Protein AF-A0A1V5N284-F1 (afdb_monomer)

Sequence (85 aa):
MKRVKKCDLVICLSHLGHKMDEDMADDLKLAAGSRYIDVILGGHTHTFLRQPIKVNNLVGQPVIINQVGKSGIYVGRLDLLVDAE

Secondary structure (DSSP, 8-state):
-HHHHT-S--EEE--S-SS--TTS--HHHHHHT-SS--EEE--SS--B-SS-EEEE-TTSPEEEEE-B-STTS------------

Structure (mmCIF, N/CA/C/O backbone):
data_AF-A0A1V5N284-F1
#
_entry.id   AF-A0A1V5N284-F1
#
loop_
_atom_site.group_PDB
_atom_site.id
_atom_site.type_symbol
_atom_site.label_atom_id
_atom_site.label_alt_id
_atom_site.label_comp_id
_atom_site.label_asym_id
_atom_site.label_entity_id
_atom_site.label_seq_id
_atom_site.pdbx_PDB_ins_code
_atom_site.Cartn_x
_atom_site.Cartn_y
_atom_site.Cartn_z
_atom_site.occupancy
_atom_site.B_iso_or_equiv
_atom_site.auth_seq_id
_atom_site.auth_comp_id
_atom_site.auth_asym_id
_atom_site.auth_atom_id
_atom_site.pdbx_PDB_model_num
ATOM 1 N N . MET A 1 1 ? -2.032 6.273 15.104 1.00 80.38 1 MET A N 1
ATOM 2 C CA . MET A 1 1 ? -2.610 7.310 14.221 1.00 80.38 1 MET A CA 1
ATOM 3 C C . MET A 1 1 ? -4.090 7.065 13.926 1.00 80.38 1 MET A C 1
ATOM 5 O O . MET A 1 1 ? -4.864 7.872 14.413 1.00 80.38 1 MET A O 1
ATOM 9 N N . LYS A 1 2 ? -4.496 5.954 13.274 1.00 89.62 2 LYS A N 1
ATOM 10 C CA . LYS A 1 2 ? -5.910 5.634 12.933 1.00 89.62 2 LYS A CA 1
ATOM 11 C C . LYS A 1 2 ? -6.910 5.920 14.066 1.00 89.62 2 LYS A C 1
ATOM 13 O O . LYS A 1 2 ? -7.748 6.798 13.925 1.00 89.62 2 LYS A O 1
ATOM 18 N N . ARG A 1 3 ? -6.743 5.280 15.233 1.00 91.94 3 ARG A N 1
ATOM 19 C CA . ARG A 1 3 ? -7.640 5.461 16.399 1.00 91.94 3 ARG A CA 1
ATOM 20 C C . ARG A 1 3 ? -7.640 6.879 16.981 1.00 91.94 3 ARG A C 1
ATOM 22 O O . ARG A 1 3 ? -8.688 7.396 17.335 1.00 91.94 3 ARG A O 1
ATOM 29 N N . VAL A 1 4 ? -6.468 7.510 17.078 1.00 95.06 4 VAL A N 1
ATOM 30 C CA . VAL A 1 4 ? -6.319 8.858 17.663 1.00 95.06 4 VAL A CA 1
ATOM 31 C C . VAL A 1 4 ? -6.954 9.920 16.767 1.00 95.06 4 VAL A C 1
ATOM 33 O O . VAL A 1 4 ? -7.575 10.855 17.256 1.00 95.06 4 VAL A O 1
ATOM 36 N N . LYS A 1 5 ? -6.791 9.771 15.449 1.00 94.06 5 LYS A N 1
ATOM 37 C CA . LYS A 1 5 ? -7.326 10.685 14.437 1.00 94.06 5 LYS A CA 1
ATOM 38 C C . LYS A 1 5 ? -8.731 10.303 13.964 1.00 94.06 5 LYS A C 1
ATOM 40 O O . LYS A 1 5 ? -9.287 11.048 13.172 1.00 94.06 5 LYS A O 1
ATOM 45 N N . LYS A 1 6 ? -9.281 9.190 14.470 1.00 93.06 6 LYS A N 1
ATOM 46 C CA . LYS A 1 6 ? -10.593 8.639 14.103 1.00 93.06 6 LYS A CA 1
ATOM 47 C C . LYS A 1 6 ? -10.753 8.511 12.581 1.00 93.06 6 LYS A C 1
ATOM 49 O O . LYS A 1 6 ? -11.690 9.042 12.012 1.00 93.06 6 LYS A O 1
ATOM 54 N N . CYS A 1 7 ? -9.777 7.881 11.925 1.00 93.38 7 CYS A N 1
ATOM 55 C CA . CYS A 1 7 ? -9.822 7.672 10.477 1.00 93.38 7 CYS A CA 1
ATOM 56 C C . CYS A 1 7 ? -10.623 6.411 10.138 1.00 93.38 7 CYS A C 1
ATOM 58 O O . CYS A 1 7 ? -10.259 5.330 10.612 1.00 93.38 7 CYS A O 1
ATOM 60 N N . ASP A 1 8 ? -11.608 6.547 9.255 1.00 92.38 8 ASP A N 1
ATOM 61 C CA . ASP A 1 8 ? -12.375 5.421 8.704 1.00 92.38 8 ASP A CA 1
ATOM 62 C C . ASP A 1 8 ? -11.536 4.625 7.692 1.00 92.38 8 ASP A C 1
ATOM 64 O O . ASP A 1 8 ? -11.530 3.395 7.693 1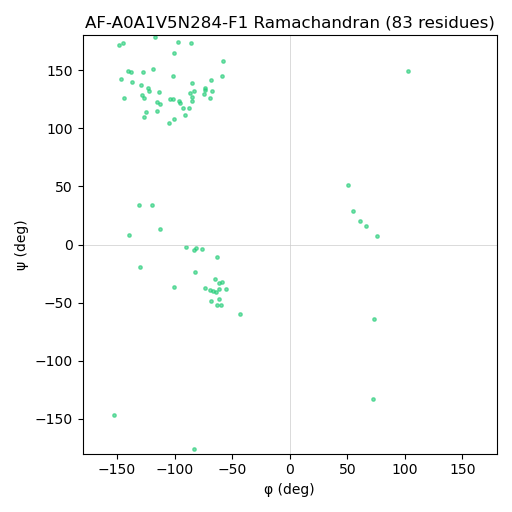.00 92.38 8 ASP A O 1
ATOM 68 N N . LEU A 1 9 ? -10.720 5.337 6.904 1.00 94.00 9 LEU A N 1
ATOM 69 C CA . LEU A 1 9 ? -9.837 4.776 5.883 1.00 94.00 9 LEU A CA 1
ATOM 70 C C . LEU A 1 9 ? -8.398 5.289 6.033 1.00 94.00 9 LEU A C 1
ATOM 72 O O . LEU A 1 9 ? -8.159 6.482 6.239 1.00 94.00 9 LEU A O 1
ATOM 76 N N . VAL A 1 10 ? -7.421 4.394 5.885 1.00 96.62 10 VAL A N 1
ATOM 77 C CA . VAL A 1 10 ? -5.986 4.699 5.873 1.00 96.62 10 VAL A CA 1
ATOM 78 C C . VAL A 1 10 ? -5.352 4.165 4.592 1.00 96.62 10 VAL A C 1
ATOM 80 O O . VAL A 1 10 ? -5.229 2.955 4.389 1.0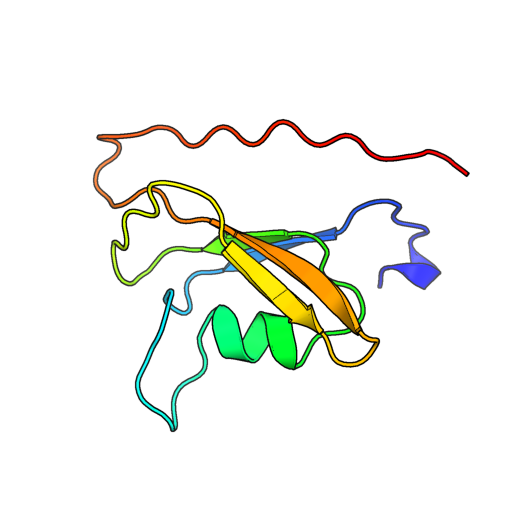0 96.62 10 VAL A O 1
ATOM 83 N N . ILE A 1 11 ? -4.888 5.093 3.755 1.00 97.81 11 ILE A N 1
ATOM 84 C CA . ILE A 1 11 ? -4.157 4.803 2.520 1.00 97.81 11 ILE A CA 1
ATOM 85 C C . ILE A 1 11 ? -2.669 5.083 2.749 1.00 97.81 11 ILE A C 1
ATOM 87 O O . ILE A 1 11 ? -2.285 6.185 3.142 1.00 97.81 11 ILE A O 1
ATOM 91 N N . CYS A 1 12 ? -1.829 4.088 2.489 1.00 98.12 12 CYS A N 1
ATOM 92 C CA . CYS A 1 12 ? -0.379 4.210 2.479 1.00 98.12 12 CYS A CA 1
ATOM 93 C C . CYS A 1 12 ? 0.107 4.426 1.041 1.00 98.12 12 CYS A C 1
ATOM 95 O O . CYS A 1 12 ? -0.158 3.613 0.158 1.00 98.12 12 CYS A O 1
ATOM 97 N N . LEU A 1 13 ? 0.832 5.520 0.808 1.00 98.25 13 LEU A N 1
ATOM 98 C CA . LEU A 1 13 ? 1.574 5.724 -0.432 1.00 98.25 13 LEU A CA 1
ATOM 99 C C . LEU A 1 13 ? 2.993 5.197 -0.221 1.00 98.25 13 LEU A C 1
ATOM 101 O O . LEU A 1 13 ? 3.712 5.697 0.645 1.00 98.25 13 LEU A O 1
ATOM 105 N N . SER A 1 14 ? 3.372 4.177 -0.984 1.00 97.75 14 SER A N 1
ATOM 106 C CA . SER A 1 14 ? 4.640 3.464 -0.829 1.00 97.75 14 SER A CA 1
ATOM 107 C C . SER A 1 14 ? 5.492 3.574 -2.090 1.00 97.75 14 SER A C 1
ATOM 109 O O . SER A 1 14 ? 4.988 3.665 -3.209 1.00 97.75 14 SER A O 1
ATOM 111 N N . HIS A 1 15 ? 6.809 3.525 -1.907 1.00 97.62 15 HIS A N 1
ATOM 112 C CA . HIS A 1 15 ? 7.779 3.352 -2.987 1.00 97.62 15 HIS A CA 1
ATOM 113 C C . HIS A 1 15 ? 8.780 2.235 -2.641 1.00 97.62 15 HIS A C 1
ATOM 115 O O . HIS A 1 15 ? 9.956 2.331 -2.973 1.00 97.62 15 HIS A O 1
ATOM 121 N N . LEU A 1 16 ? 8.326 1.196 -1.929 1.00 97.94 16 LEU A N 1
ATOM 122 C CA . LEU A 1 16 ? 9.166 0.063 -1.517 1.00 97.94 16 LEU A CA 1
ATOM 123 C C . LEU A 1 16 ? 9.333 -0.996 -2.614 1.00 97.94 16 LEU A C 1
ATOM 125 O O . LEU A 1 16 ? 10.314 -1.729 -2.613 1.00 97.94 16 LEU A O 1
ATOM 129 N N . GLY A 1 17 ? 8.398 -1.063 -3.562 1.00 97.69 17 GLY A N 1
ATOM 130 C CA . GLY A 1 17 ? 8.344 -2.135 -4.552 1.00 97.69 17 GLY A CA 1
ATOM 131 C C . GLY A 1 17 ? 7.267 -3.150 -4.223 1.00 97.69 17 GLY A C 1
ATOM 132 O O . GLY A 1 17 ? 6.956 -3.390 -3.060 1.00 97.69 17 GLY A O 1
ATOM 133 N N . HIS A 1 18 ? 6.693 -3.755 -5.263 1.00 97.56 18 HIS A N 1
ATOM 134 C CA . HIS A 1 18 ? 5.622 -4.728 -5.080 1.00 97.56 18 HIS A CA 1
ATOM 135 C C . HIS A 1 18 ? 6.106 -5.961 -4.311 1.00 97.56 18 HIS A C 1
ATOM 137 O O . HIS A 1 18 ? 5.497 -6.346 -3.324 1.00 97.56 18 HIS A O 1
ATOM 143 N N . LYS A 1 19 ? 7.204 -6.566 -4.768 1.00 97.00 19 LYS A N 1
ATOM 144 C CA . LYS A 1 19 ? 7.876 -7.699 -4.133 1.00 97.00 19 LYS A CA 1
ATOM 145 C C . LYS A 1 19 ? 9.371 -7.517 -4.337 1.00 97.00 19 LYS A C 1
ATOM 147 O O . LYS A 1 19 ? 9.797 -7.352 -5.480 1.00 97.00 19 LYS A O 1
ATOM 152 N N . MET A 1 20 ? 10.123 -7.540 -3.248 1.00 96.69 20 MET A N 1
ATOM 153 C CA . MET A 1 20 ? 11.578 -7.404 -3.248 1.00 96.69 20 MET A CA 1
ATOM 154 C C . MET A 1 20 ? 12.210 -8.692 -2.711 1.00 96.69 20 MET A C 1
ATOM 156 O O . MET A 1 20 ? 11.508 -9.638 -2.335 1.00 96.69 20 MET A O 1
ATOM 160 N N . ASP A 1 21 ? 13.539 -8.731 -2.681 1.00 95.81 21 ASP A N 1
ATOM 161 C CA . ASP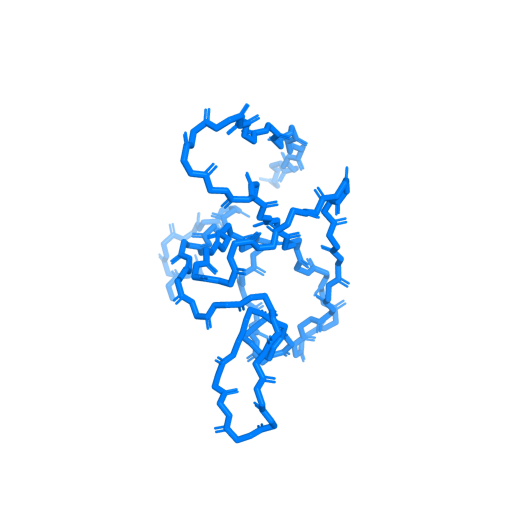 A 1 21 ? 14.288 -9.835 -2.083 1.00 95.81 21 ASP A CA 1
ATOM 162 C C . ASP A 1 21 ? 13.913 -10.034 -0.607 1.00 95.81 21 ASP A C 1
ATOM 164 O O . ASP A 1 21 ? 13.380 -9.135 0.048 1.00 95.81 21 ASP A O 1
ATOM 168 N N . GLU A 1 22 ? 14.150 -11.234 -0.074 1.00 93.12 22 GLU A N 1
ATOM 169 C CA . GLU A 1 22 ? 13.663 -11.659 1.247 1.00 93.12 22 GLU A CA 1
ATOM 170 C C . GLU A 1 22 ? 14.075 -10.707 2.383 1.00 93.12 22 GLU A C 1
ATOM 172 O O . GLU A 1 22 ? 13.236 -10.356 3.216 1.00 93.12 22 GLU A O 1
ATOM 177 N N . ASP A 1 23 ? 15.290 -10.169 2.326 1.00 95.50 23 ASP A N 1
ATOM 178 C CA . ASP A 1 23 ? 15.841 -9.265 3.343 1.00 95.50 23 ASP A CA 1
ATOM 179 C C . ASP A 1 23 ? 15.424 -7.792 3.170 1.00 95.50 23 ASP A C 1
ATOM 181 O O . ASP A 1 23 ? 15.738 -6.941 4.004 1.00 95.50 23 ASP A O 1
ATOM 185 N N . MET A 1 24 ? 14.708 -7.461 2.091 1.00 96.69 24 MET A N 1
ATOM 186 C CA . MET A 1 24 ? 14.270 -6.098 1.791 1.00 96.69 24 MET A CA 1
ATOM 187 C C . MET A 1 24 ? 12.799 -5.879 2.144 1.00 96.69 24 MET A C 1
ATOM 189 O O . MET A 1 24 ? 11.957 -6.757 1.968 1.00 96.69 24 MET A O 1
ATOM 193 N N . ALA A 1 25 ? 12.454 -4.681 2.608 1.00 97.12 25 ALA A N 1
ATOM 194 C CA . ALA A 1 25 ? 11.054 -4.303 2.771 1.00 97.12 25 ALA A CA 1
ATOM 195 C C . ALA A 1 25 ? 10.367 -4.162 1.400 1.00 97.12 25 ALA A C 1
ATOM 197 O O . ALA A 1 25 ? 10.954 -3.629 0.463 1.00 97.12 25 ALA A O 1
ATOM 198 N N . ASP A 1 26 ? 9.113 -4.602 1.306 1.00 98.56 26 ASP A N 1
ATOM 199 C CA . ASP A 1 26 ? 8.255 -4.441 0.130 1.00 98.56 26 ASP A CA 1
ATOM 200 C C . ASP A 1 26 ? 6.791 -4.230 0.545 1.00 98.56 26 ASP A C 1
ATOM 202 O O . ASP A 1 26 ? 6.443 -4.309 1.730 1.00 98.56 26 ASP A O 1
ATOM 206 N N . ASP A 1 27 ? 5.929 -3.938 -0.429 1.00 98.44 27 ASP A N 1
ATOM 207 C CA . ASP A 1 27 ? 4.509 -3.669 -0.198 1.00 98.44 27 ASP A CA 1
ATOM 208 C C . ASP A 1 27 ? 3.779 -4.884 0.416 1.00 98.44 27 ASP A C 1
ATOM 210 O O . ASP A 1 27 ? 2.880 -4.702 1.242 1.00 98.44 27 ASP A O 1
ATOM 214 N N . LEU A 1 28 ? 4.170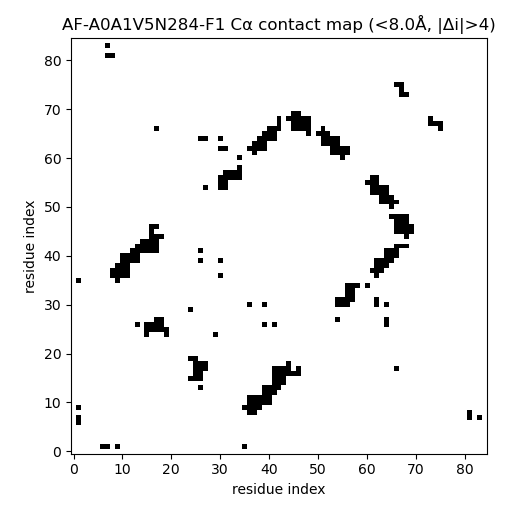 -6.123 0.073 1.00 98.38 28 LEU A N 1
ATOM 215 C CA . LEU A 1 28 ? 3.563 -7.348 0.619 1.00 98.38 28 LEU A CA 1
ATOM 216 C C . LEU A 1 28 ? 3.889 -7.522 2.104 1.00 98.38 28 LEU A C 1
ATOM 218 O O . LEU A 1 28 ? 2.992 -7.769 2.915 1.00 98.38 28 LEU A O 1
ATOM 222 N N . LYS A 1 29 ? 5.164 -7.377 2.469 1.00 98.50 29 LYS A N 1
ATOM 223 C CA . LYS A 1 29 ? 5.645 -7.485 3.851 1.00 98.50 29 LYS A CA 1
ATOM 224 C C . LYS A 1 29 ? 5.096 -6.348 4.702 1.00 98.50 29 LYS A C 1
ATOM 226 O O . LYS A 1 29 ? 4.675 -6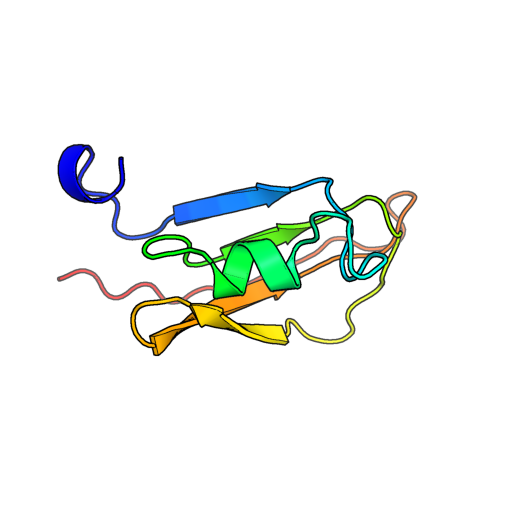.587 5.833 1.00 98.50 29 LYS A O 1
ATOM 231 N N . LEU A 1 30 ? 5.032 -5.132 4.151 1.00 98.38 30 LEU A N 1
ATOM 232 C CA . LEU A 1 30 ? 4.420 -3.989 4.825 1.00 98.38 30 LEU A CA 1
ATOM 233 C C . LEU A 1 30 ? 2.934 -4.237 5.107 1.00 98.38 30 LEU A C 1
ATOM 235 O O . LEU A 1 30 ? 2.485 -4.014 6.231 1.00 98.38 30 LEU A O 1
ATOM 239 N N . ALA A 1 31 ? 2.177 -4.730 4.123 1.00 98.50 31 ALA A N 1
ATOM 240 C CA . ALA A 1 31 ? 0.770 -5.074 4.309 1.00 98.50 31 ALA A CA 1
ATOM 241 C C . ALA A 1 31 ? 0.584 -6.139 5.398 1.00 98.50 31 ALA A C 1
ATOM 243 O O . ALA A 1 31 ? -0.162 -5.903 6.356 1.00 98.50 31 ALA A O 1
ATOM 244 N N . ALA A 1 32 ? 1.309 -7.258 5.293 1.00 98.44 32 ALA A N 1
ATOM 245 C CA . ALA A 1 32 ? 1.235 -8.373 6.236 1.00 98.44 32 ALA A CA 1
ATOM 246 C C . ALA A 1 32 ? 1.634 -7.970 7.666 1.00 98.44 32 ALA A C 1
ATOM 248 O O . ALA A 1 32 ? 1.005 -8.399 8.632 1.00 98.44 32 ALA A O 1
ATOM 249 N N . GLY A 1 33 ? 2.642 -7.104 7.807 1.00 98.25 33 GLY A N 1
ATOM 250 C CA . GLY A 1 33 ? 3.132 -6.595 9.091 1.00 98.25 33 GLY A CA 1
ATOM 251 C C . GLY A 1 33 ? 2.327 -5.431 9.680 1.00 98.25 33 GLY A C 1
ATOM 252 O O . GLY A 1 33 ? 2.633 -4.963 10.778 1.00 98.25 33 GLY A O 1
ATOM 253 N N . SER A 1 34 ? 1.306 -4.932 8.980 1.00 97.94 34 SER A N 1
ATOM 254 C CA . SER A 1 34 ? 0.503 -3.798 9.444 1.00 97.94 34 SER A CA 1
ATOM 255 C C . SER A 1 34 ? -0.652 -4.225 10.365 1.00 97.94 34 SER A C 1
ATOM 257 O O . SER A 1 34 ? -0.912 -5.406 10.582 1.00 97.94 34 SER A O 1
ATOM 259 N N . ARG A 1 35 ? -1.361 -3.248 10.943 1.00 97.50 35 ARG A N 1
ATOM 260 C CA . ARG A 1 35 ? -2.629 -3.472 11.675 1.00 97.50 35 ARG A CA 1
ATOM 261 C C . ARG A 1 35 ? -3.772 -2.556 11.243 1.00 97.50 35 ARG A C 1
ATOM 263 O O . ARG A 1 35 ? -4.916 -2.833 11.563 1.00 97.50 35 ARG A O 1
ATOM 270 N N . TYR A 1 36 ? -3.459 -1.435 10.596 1.00 96.75 36 TYR A N 1
ATOM 271 C CA . TYR A 1 36 ? -4.404 -0.334 10.384 1.00 96.75 36 TYR A CA 1
ATOM 272 C C . TYR A 1 36 ? -4.310 0.289 8.990 1.00 96.75 36 TYR A C 1
ATOM 274 O O . TYR A 1 36 ? -4.879 1.355 8.789 1.00 96.75 36 TYR A O 1
ATOM 282 N N . ILE A 1 37 ? -3.539 -0.306 8.077 1.00 97.94 37 ILE A N 1
ATOM 283 C CA . ILE A 1 37 ? -3.495 0.120 6.677 1.00 97.94 37 ILE A CA 1
ATOM 284 C C . ILE A 1 37 ? -4.621 -0.615 5.963 1.00 97.94 37 ILE A C 1
ATOM 286 O O . ILE A 1 37 ? -4.724 -1.829 6.103 1.00 97.94 37 ILE A O 1
ATOM 290 N N . ASP A 1 38 ? -5.434 0.117 5.210 1.00 97.56 38 ASP A N 1
ATOM 291 C CA . ASP A 1 38 ? -6.539 -0.457 4.443 1.00 97.56 38 ASP A CA 1
ATOM 292 C C . ASP A 1 38 ? -6.137 -0.612 2.962 1.00 97.56 38 ASP A C 1
ATOM 294 O O . ASP A 1 38 ? -6.452 -1.614 2.315 1.00 97.56 38 ASP A O 1
ATOM 298 N N . VAL A 1 39 ? -5.366 0.347 2.432 1.00 98.31 39 VAL A N 1
ATOM 299 C CA . VAL A 1 39 ? -4.880 0.346 1.042 1.00 98.31 39 VAL A CA 1
ATOM 300 C C . VAL A 1 39 ? -3.409 0.758 0.972 1.00 98.31 39 VAL A C 1
ATOM 302 O O . VAL A 1 39 ? -2.998 1.700 1.645 1.00 98.31 39 VAL A O 1
ATOM 305 N N . ILE A 1 40 ? -2.630 0.101 0.114 1.00 98.62 40 ILE A N 1
ATOM 306 C CA . ILE A 1 40 ? -1.285 0.505 -0.306 1.00 98.62 40 ILE A CA 1
ATOM 307 C C . ILE A 1 40 ? -1.312 0.831 -1.801 1.00 98.62 40 ILE A C 1
ATOM 309 O O . ILE A 1 40 ? -1.652 -0.014 -2.633 1.00 98.62 40 ILE A O 1
ATOM 313 N N . LEU A 1 41 ? -0.922 2.056 -2.149 1.00 98.31 41 LEU A N 1
ATOM 314 C CA . LEU A 1 41 ? -0.652 2.464 -3.526 1.00 98.31 41 LEU A CA 1
ATOM 315 C C . LEU A 1 41 ? 0.866 2.548 -3.699 1.00 98.31 41 LEU A C 1
ATOM 317 O O . LEU A 1 41 ? 1.505 3.459 -3.167 1.00 98.31 41 LEU A O 1
ATOM 321 N N . GLY A 1 42 ? 1.431 1.547 -4.371 1.00 97.38 42 GLY A N 1
ATOM 322 C CA . GLY A 1 42 ? 2.875 1.336 -4.463 1.00 97.38 42 GLY A CA 1
ATOM 323 C C . GLY A 1 42 ? 3.526 1.892 -5.734 1.00 97.38 42 GLY A C 1
ATOM 324 O O . GLY A 1 42 ? 2.858 2.321 -6.677 1.00 97.38 42 GLY A O 1
ATOM 325 N N . GLY A 1 43 ? 4.857 1.805 -5.776 1.00 96.25 43 GLY A N 1
ATOM 326 C CA . GLY A 1 43 ? 5.699 2.137 -6.929 1.00 96.25 43 GLY A CA 1
ATOM 327 C C . GLY A 1 43 ? 7.015 1.347 -6.943 1.00 96.25 43 GLY A C 1
ATOM 328 O O . GLY A 1 43 ? 7.068 0.212 -6.481 1.00 96.25 43 GLY A O 1
ATOM 329 N N . HIS A 1 44 ? 8.094 1.949 -7.443 1.00 97.75 44 HIS A N 1
ATOM 330 C CA . HIS A 1 44 ? 9.456 1.390 -7.512 1.00 97.75 44 HIS A CA 1
ATOM 331 C C . HIS A 1 44 ? 9.696 0.289 -8.553 1.00 97.75 44 HIS A C 1
ATOM 333 O O . HIS A 1 44 ? 10.438 0.499 -9.508 1.00 97.75 44 HIS A O 1
ATOM 339 N N . THR A 1 45 ? 9.054 -0.871 -8.426 1.00 96.69 45 THR A N 1
ATOM 340 C CA . THR A 1 45 ? 9.337 -2.042 -9.281 1.00 96.69 45 THR A CA 1
ATOM 341 C C . THR A 1 45 ? 8.740 -1.935 -10.683 1.00 96.69 45 THR A C 1
ATOM 343 O O . THR A 1 45 ? 8.946 -2.814 -11.516 1.00 96.69 45 THR A O 1
ATOM 346 N N . HIS A 1 46 ? 7.986 -0.864 -10.956 1.00 96.12 46 HIS A N 1
ATOM 347 C CA . HIS A 1 46 ? 7.214 -0.678 -12.185 1.00 96.12 46 HIS A CA 1
ATOM 348 C C . HIS A 1 46 ? 6.249 -1.840 -12.462 1.00 96.12 46 HIS A C 1
ATOM 350 O O . HIS A 1 46 ? 5.933 -2.131 -13.619 1.00 96.12 46 HIS A O 1
ATOM 356 N N . THR A 1 47 ? 5.777 -2.509 -11.406 1.00 96.31 47 THR A N 1
ATOM 357 C CA . THR A 1 47 ? 4.850 -3.628 -11.540 1.00 96.31 47 THR A CA 1
ATOM 358 C C . THR A 1 47 ? 3.518 -3.107 -12.061 1.00 96.31 47 THR A C 1
ATOM 360 O O . THR A 1 47 ? 2.969 -2.126 -11.556 1.00 96.31 47 THR A O 1
ATOM 363 N N . PHE A 1 48 ? 2.983 -3.771 -13.082 1.00 96.31 48 PHE A N 1
ATOM 364 C CA . PHE A 1 48 ? 1.624 -3.530 -13.545 1.00 96.31 48 PHE A CA 1
ATOM 365 C C . PHE A 1 48 ? 0.707 -4.620 -12.997 1.00 96.31 48 PHE A C 1
ATOM 367 O O . PHE A 1 48 ? 0.770 -5.773 -13.430 1.00 96.31 48 PHE A O 1
ATOM 374 N N . LEU A 1 49 ? -0.142 -4.256 -12.039 1.00 95.88 49 LEU A N 1
ATOM 375 C CA . LEU A 1 49 ? -1.143 -5.160 -11.491 1.00 95.88 49 LEU A CA 1
ATOM 376 C C . LEU A 1 49 ? -2.437 -5.018 -12.296 1.00 95.88 49 LEU A C 1
ATOM 378 O O . LEU A 1 49 ? -3.106 -3.991 -12.243 1.00 95.88 49 LEU A O 1
ATOM 382 N N . ARG A 1 50 ? -2.801 -6.069 -13.049 1.00 92.44 50 ARG A N 1
ATOM 383 C CA . ARG A 1 50 ? -4.071 -6.106 -13.808 1.00 92.44 50 ARG A CA 1
ATOM 384 C C . ARG A 1 50 ? -5.290 -5.934 -12.902 1.00 92.44 50 ARG A C 1
ATOM 386 O O . ARG A 1 50 ? -6.305 -5.405 -13.339 1.00 92.44 50 ARG A O 1
ATOM 393 N N . GLN A 1 51 ? -5.184 -6.419 -11.670 1.00 95.31 51 GLN A N 1
ATOM 394 C CA . GLN A 1 51 ? -6.157 -6.238 -10.605 1.00 95.31 5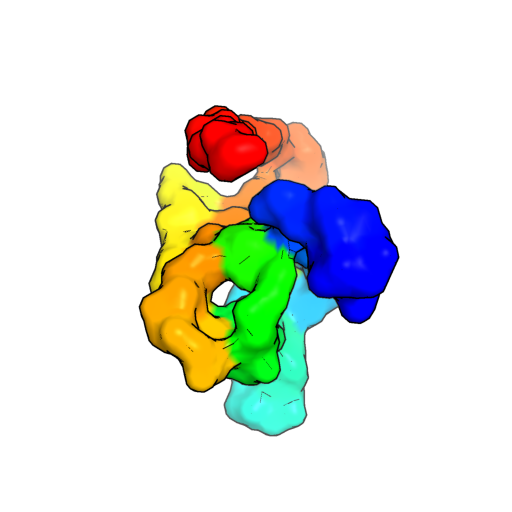1 GLN A CA 1
ATOM 395 C C . GLN A 1 51 ? -5.407 -6.016 -9.287 1.00 95.31 51 GLN A C 1
ATOM 397 O O . GLN A 1 51 ? -4.319 -6.578 -9.120 1.00 95.31 51 GLN A O 1
ATOM 402 N N . PRO A 1 52 ? -5.975 -5.241 -8.347 1.00 96.50 52 PRO A N 1
ATOM 403 C CA . PRO A 1 52 ? -5.417 -5.117 -7.011 1.00 96.50 52 PRO A CA 1
ATOM 404 C C . PRO A 1 52 ? -5.340 -6.483 -6.334 1.00 96.50 52 PRO A C 1
ATOM 406 O O . PRO A 1 52 ? -6.230 -7.321 -6.499 1.00 96.50 52 PRO A O 1
ATOM 409 N N . ILE A 1 53 ? -4.308 -6.686 -5.527 1.00 97.38 53 ILE A N 1
ATOM 410 C CA . ILE A 1 53 ? -4.186 -7.891 -4.705 1.00 97.38 53 ILE A CA 1
ATOM 411 C C . ILE A 1 53 ? -4.604 -7.595 -3.265 1.00 97.38 53 IL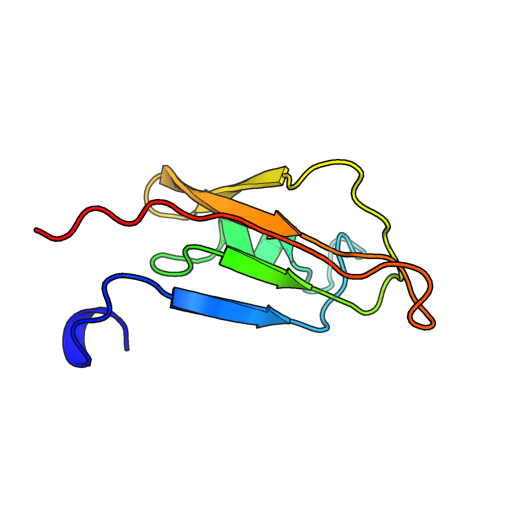E A C 1
ATOM 413 O O . ILE A 1 53 ? -4.693 -6.435 -2.860 1.00 97.38 53 ILE A O 1
ATOM 417 N N . LYS A 1 54 ? -4.840 -8.651 -2.485 1.00 98.25 54 LYS A N 1
ATOM 418 C CA . LYS A 1 54 ? -5.175 -8.555 -1.062 1.00 98.25 54 LYS A CA 1
ATOM 419 C C . LYS A 1 54 ? -4.184 -9.357 -0.231 1.00 98.25 54 LYS A C 1
ATOM 421 O O . LYS A 1 54 ? -3.896 -10.504 -0.564 1.00 98.25 54 LYS A O 1
ATOM 426 N N . VAL A 1 55 ? -3.705 -8.762 0.856 1.00 98.44 55 VAL A N 1
ATOM 427 C CA . VAL A 1 55 ? -2.833 -9.411 1.845 1.00 98.44 55 VAL A CA 1
ATOM 428 C C . VAL A 1 55 ? -3.435 -9.199 3.227 1.00 98.44 55 VAL A C 1
ATOM 430 O O . VAL A 1 55 ? -3.755 -8.070 3.585 1.00 98.44 55 VAL A O 1
ATOM 433 N N . ASN A 1 56 ? -3.602 -10.266 4.008 1.00 98.56 56 ASN A N 1
ATOM 434 C CA . ASN A 1 56 ? -4.097 -10.138 5.378 1.00 98.56 56 ASN A CA 1
ATOM 435 C C . ASN A 1 56 ? -3.007 -9.563 6.284 1.00 98.56 56 ASN A C 1
ATOM 437 O O . ASN A 1 56 ? -1.866 -10.022 6.256 1.00 98.56 56 ASN A O 1
ATOM 441 N N . ASN A 1 57 ? -3.373 -8.575 7.093 1.00 98.44 57 ASN A N 1
ATOM 442 C CA . ASN A 1 57 ? -2.485 -7.949 8.064 1.00 98.44 57 ASN A CA 1
ATOM 443 C C . ASN A 1 57 ? -2.406 -8.751 9.385 1.00 98.44 57 ASN A C 1
ATOM 445 O O . ASN A 1 57 ? -3.041 -9.798 9.534 1.00 98.44 57 ASN A O 1
ATOM 449 N N . LEU A 1 58 ? -1.686 -8.235 10.389 1.00 98.50 58 LEU A N 1
ATOM 450 C CA . LEU A 1 58 ? -1.493 -8.895 11.693 1.00 98.50 58 LEU A CA 1
ATOM 451 C C . LEU A 1 58 ? -2.780 -9.101 12.513 1.00 98.50 58 LEU A C 1
ATOM 453 O O . LEU A 1 58 ? -2.736 -9.753 13.556 1.00 98.50 58 LEU A O 1
ATOM 457 N N . VAL A 1 59 ? -3.901 -8.500 12.110 1.00 97.56 59 VAL A N 1
ATOM 458 C CA . VAL A 1 59 ? -5.220 -8.686 12.739 1.00 97.56 59 VAL A CA 1
ATOM 459 C C . VAL A 1 59 ? -6.208 -9.406 11.816 1.00 97.56 59 VAL A C 1
ATOM 461 O O . VAL A 1 59 ? -7.402 -9.428 12.093 1.00 97.56 59 VAL A O 1
ATOM 464 N N . GLY A 1 60 ? -5.720 -10.007 10.725 1.00 97.81 60 GLY A N 1
ATOM 465 C CA . GLY A 1 60 ? -6.532 -10.780 9.786 1.00 97.81 60 GLY A CA 1
ATOM 466 C C . GLY A 1 60 ? -7.401 -9.937 8.849 1.00 97.81 60 GLY A C 1
ATOM 467 O O . GLY A 1 60 ? -8.209 -10.502 8.117 1.00 97.81 60 GLY A O 1
ATOM 468 N N . GLN A 1 61 ? -7.248 -8.610 8.845 1.00 96.88 61 GLN A N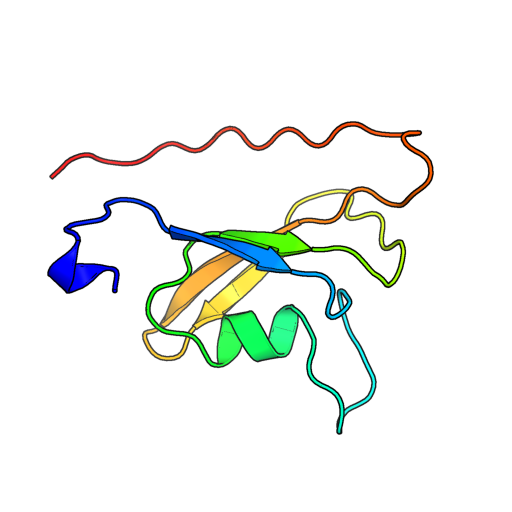 1
ATOM 469 C CA . GLN A 1 61 ? -7.982 -7.731 7.935 1.00 96.88 61 GLN A CA 1
ATOM 470 C C . GLN A 1 61 ? -7.260 -7.633 6.581 1.00 96.88 61 GLN A C 1
ATOM 472 O O . GLN A 1 61 ? -6.028 -7.529 6.562 1.00 96.88 61 GLN A O 1
ATOM 477 N N . PRO A 1 62 ? -7.989 -7.653 5.451 1.00 97.94 62 PRO A N 1
ATOM 478 C CA . PRO A 1 62 ? -7.382 -7.570 4.130 1.00 97.94 62 PRO A CA 1
ATOM 479 C C . PRO A 1 62 ? -6.897 -6.147 3.825 1.00 97.94 62 PRO A C 1
ATOM 481 O O . PRO A 1 62 ? -7.661 -5.191 3.905 1.00 97.94 62 PRO A O 1
ATOM 484 N N . VAL A 1 63 ? -5.644 -6.033 3.392 1.00 98.44 63 VAL A N 1
ATOM 485 C CA . VAL A 1 63 ? -5.034 -4.812 2.853 1.00 98.44 63 VAL A CA 1
ATOM 486 C C . VAL A 1 63 ? -5.011 -4.908 1.336 1.00 98.44 63 VAL A C 1
ATOM 488 O O . VAL A 1 63 ? -4.480 -5.877 0.787 1.00 98.44 63 VAL A O 1
ATOM 491 N N . ILE A 1 64 ? -5.574 -3.916 0.652 1.00 98.38 64 ILE A N 1
ATOM 492 C CA . ILE A 1 64 ? -5.563 -3.847 -0.814 1.00 98.38 64 ILE A CA 1
ATOM 493 C C . ILE A 1 64 ? -4.233 -3.247 -1.274 1.00 98.38 64 ILE A C 1
ATOM 495 O O . ILE A 1 64 ? -3.840 -2.199 -0.779 1.00 98.38 64 ILE A O 1
ATOM 499 N N . ILE A 1 65 ? -3.558 -3.857 -2.248 1.00 98.50 65 ILE A N 1
ATOM 500 C CA . ILE A 1 65 ? -2.311 -3.328 -2.824 1.00 98.50 65 ILE A CA 1
ATOM 501 C C . ILE A 1 65 ? -2.489 -3.143 -4.329 1.00 98.50 65 ILE A C 1
ATOM 503 O O . ILE A 1 65 ? -2.956 -4.057 -5.015 1.00 98.50 65 ILE A O 1
ATOM 507 N N . ASN A 1 66 ? -2.093 -1.979 -4.851 1.00 98.00 66 ASN A N 1
ATOM 508 C CA . ASN A 1 66 ? -2.127 -1.697 -6.284 1.00 98.00 66 ASN A CA 1
ATOM 509 C C . ASN A 1 66 ? -0.873 -0.954 -6.785 1.00 98.00 66 ASN A C 1
ATOM 511 O O . ASN A 1 66 ? -0.299 -0.139 -6.064 1.00 98.00 66 ASN A O 1
ATOM 515 N N . GLN A 1 67 ? -0.487 -1.214 -8.039 1.00 97.44 67 GLN A N 1
ATOM 516 C CA . GLN A 1 67 ? 0.574 -0.530 -8.787 1.00 97.44 67 GLN A CA 1
ATOM 517 C C . GLN A 1 67 ? 0.203 -0.468 -10.273 1.00 97.44 67 GLN A C 1
ATOM 519 O O . GLN A 1 67 ? -0.351 -1.423 -10.823 1.00 97.44 67 GLN A O 1
ATOM 524 N N . VAL A 1 68 ? 0.532 0.644 -10.936 1.00 96.44 68 VAL A N 1
ATOM 525 C CA . VAL A 1 68 ? 0.090 0.938 -12.315 1.00 96.44 68 VAL A CA 1
ATOM 526 C C . VAL A 1 68 ? 1.238 1.112 -13.307 1.00 96.44 68 VAL A C 1
ATOM 528 O O . VAL A 1 68 ? 1.150 1.876 -14.266 1.00 96.44 68 VAL A O 1
ATOM 531 N N . GLY A 1 69 ? 2.326 0.367 -13.108 1.00 95.69 69 GLY A N 1
ATOM 532 C CA . GLY A 1 69 ? 3.475 0.404 -14.005 1.00 95.69 69 GLY A CA 1
ATOM 533 C C . GLY A 1 69 ? 4.283 1.696 -13.869 1.00 95.69 69 GLY A C 1
ATOM 534 O O . GLY A 1 69 ? 4.642 2.098 -12.763 1.00 95.69 69 GLY A O 1
ATOM 535 N N . LYS A 1 70 ? 4.627 2.322 -15.002 1.00 96.75 70 LYS A N 1
ATOM 536 C CA . LYS A 1 70 ? 5.498 3.505 -15.050 1.00 96.75 70 LYS A CA 1
ATOM 537 C C . LYS A 1 70 ? 5.154 4.458 -16.190 1.00 96.75 70 LYS A C 1
ATOM 539 O O . LYS A 1 70 ? 4.375 4.130 -17.083 1.00 96.75 70 LYS A O 1
ATOM 544 N N . SER A 1 71 ? 5.798 5.625 -16.166 1.00 96.38 71 SER A N 1
ATOM 545 C CA . SER A 1 71 ? 5.798 6.604 -17.264 1.00 96.38 71 SER A CA 1
ATOM 546 C C . SER A 1 71 ? 4.420 7.166 -17.635 1.00 96.38 71 SER A C 1
ATOM 548 O O . SER A 1 71 ? 4.250 7.666 -18.740 1.00 96.38 71 SER A O 1
ATOM 550 N N . GLY A 1 72 ? 3.433 7.085 -16.736 1.00 94.31 72 GLY A N 1
ATOM 551 C CA . GLY A 1 72 ? 2.097 7.647 -16.962 1.00 94.31 72 GLY A CA 1
ATOM 552 C C . GLY A 1 72 ? 1.293 6.966 -18.075 1.00 94.31 72 GLY A C 1
ATOM 553 O O . GLY A 1 72 ? 0.300 7.526 -18.522 1.00 94.31 72 GLY A O 1
ATOM 554 N N . ILE A 1 73 ? 1.699 5.769 -18.517 1.00 96.00 73 ILE A N 1
ATOM 555 C CA . ILE A 1 73 ? 1.000 5.010 -19.571 1.00 96.00 73 ILE A CA 1
ATOM 556 C C . ILE A 1 73 ? -0.403 4.591 -19.099 1.00 96.00 73 ILE A C 1
ATOM 558 O O . ILE A 1 73 ? -1.330 4.493 -19.900 1.00 96.00 73 ILE A O 1
ATOM 562 N N . TYR A 1 74 ? -0.561 4.382 -17.789 1.00 94.94 74 TYR A N 1
ATOM 563 C CA . TYR A 1 74 ? -1.827 4.053 -17.147 1.00 94.94 74 TYR A CA 1
ATOM 564 C C . TYR A 1 74 ? -2.112 4.996 -15.979 1.00 94.94 74 TYR A C 1
ATOM 566 O O . TYR A 1 74 ? -1.203 5.425 -15.268 1.00 94.94 74 TYR A O 1
ATOM 574 N N . VAL A 1 75 ? -3.401 5.253 -15.751 1.00 94.56 75 VAL A N 1
ATOM 575 C CA . VAL A 1 75 ? -3.914 5.944 -14.564 1.00 94.56 75 VAL A CA 1
ATOM 576 C C . VAL A 1 75 ? -4.715 4.937 -13.747 1.00 94.56 75 VAL A C 1
ATOM 578 O O . VAL A 1 75 ? -5.668 4.340 -14.245 1.00 94.56 75 VAL A O 1
ATOM 581 N N . GLY A 1 76 ? -4.310 4.723 -12.496 1.00 92.25 76 GLY A 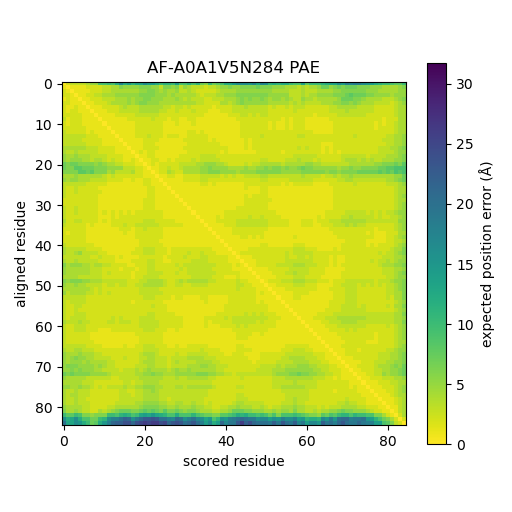N 1
ATOM 582 C CA . GLY A 1 76 ? -5.007 3.818 -11.587 1.00 92.25 76 GLY A CA 1
ATOM 583 C C . GLY A 1 76 ? -6.322 4.398 -11.095 1.00 92.25 76 GLY A C 1
ATOM 584 O O . GLY A 1 76 ? -6.367 5.546 -10.663 1.00 92.25 76 GLY A O 1
ATOM 585 N N . ARG A 1 77 ? -7.373 3.576 -11.103 1.00 94.94 77 ARG A N 1
ATOM 586 C CA . ARG A 1 77 ? -8.664 3.878 -10.483 1.00 94.94 77 ARG A CA 1
ATOM 587 C C . ARG A 1 77 ? -9.042 2.748 -9.533 1.00 94.94 77 ARG A C 1
ATOM 589 O O . ARG A 1 77 ? -9.050 1.585 -9.924 1.00 94.94 77 ARG A O 1
ATOM 596 N N . LEU A 1 78 ? -9.331 3.111 -8.290 1.00 94.31 78 LEU A N 1
ATOM 597 C CA . LEU A 1 78 ? -9.832 2.230 -7.241 1.00 94.31 78 LEU A CA 1
ATOM 598 C C . LEU A 1 78 ? -11.099 2.872 -6.688 1.00 94.31 78 LEU A C 1
ATOM 600 O O . LEU A 1 78 ? -11.024 3.910 -6.035 1.00 94.31 78 LEU A O 1
ATOM 604 N N . ASP A 1 79 ? -12.246 2.269 -6.975 1.00 94.75 79 ASP A N 1
ATOM 605 C CA . ASP A 1 79 ? -13.515 2.665 -6.377 1.00 94.75 79 ASP A CA 1
ATOM 606 C C . ASP A 1 79 ? -13.671 1.892 -5.054 1.00 94.75 79 ASP A C 1
ATOM 608 O O . ASP A 1 79 ? -13.675 0.659 -5.042 1.00 94.75 79 ASP A O 1
ATOM 612 N N . LEU A 1 80 ? -13.728 2.614 -3.932 1.00 92.88 80 LEU A N 1
ATOM 613 C CA . LEU A 1 80 ? -13.823 2.042 -2.587 1.00 92.88 80 LEU A CA 1
ATOM 614 C C . LEU A 1 80 ? -15.177 2.391 -1.977 1.00 92.88 80 LEU A C 1
ATOM 616 O O . LEU A 1 80 ? -15.578 3.553 -1.975 1.00 92.88 80 LEU A O 1
ATOM 620 N N . LEU A 1 81 ? -15.846 1.382 -1.429 1.00 92.56 81 LEU A N 1
ATOM 621 C CA . LEU A 1 81 ? -16.992 1.569 -0.550 1.00 92.56 81 LEU A CA 1
ATOM 622 C C . LEU A 1 81 ? -16.474 1.519 0.884 1.00 92.56 81 LEU A C 1
ATOM 624 O O . LEU A 1 81 ? -15.819 0.551 1.271 1.00 92.56 81 LEU A O 1
ATOM 628 N N . VAL A 1 82 ? -16.716 2.591 1.630 1.00 89.62 82 VAL A N 1
ATOM 629 C CA . VAL A 1 82 ? -16.355 2.700 3.042 1.00 89.62 82 VAL A CA 1
ATOM 630 C C . VAL A 1 82 ? -17.658 2.808 3.804 1.00 89.62 82 VAL A C 1
ATOM 632 O O . VAL A 1 82 ? -18.400 3.773 3.616 1.00 89.62 82 VAL A O 1
ATOM 635 N N . ASP A 1 83 ? -17.941 1.803 4.623 1.00 82.31 83 ASP A N 1
ATOM 636 C CA . ASP A 1 83 ? -19.074 1.863 5.531 1.00 82.31 83 ASP A CA 1
ATOM 637 C C . ASP A 1 83 ? -18.761 2.901 6.612 1.00 82.31 83 ASP A C 1
ATOM 639 O O . ASP A 1 83 ? -17.703 2.858 7.244 1.00 82.31 83 ASP A O 1
ATOM 643 N N . ALA A 1 84 ? -19.663 3.865 6.779 1.00 68.00 84 ALA A N 1
ATOM 644 C CA . ALA A 1 84 ? -19.642 4.758 7.924 1.00 68.00 84 ALA A CA 1
ATOM 645 C C . ALA A 1 84 ? -20.386 4.060 9.066 1.00 68.00 84 ALA A C 1
ATOM 647 O O . ALA A 1 84 ? -21.535 3.651 8.885 1.00 68.00 84 ALA A O 1
ATOM 648 N N . GLU A 1 85 ? -19.713 3.898 10.202 1.00 60.38 85 GLU A N 1
ATOM 649 C CA . GLU A 1 85 ? -20.335 3.451 11.454 1.00 60.38 85 GLU A CA 1
ATOM 650 C C . GLU A 1 85 ? -21.078 4.608 12.140 1.00 60.38 85 GLU A C 1
ATOM 652 O O . GLU A 1 85 ? -20.556 5.750 12.124 1.00 60.38 85 GLU A O 1
#

Radius of gyration: 13.21 Å; Cα contacts (8 Å, |Δi|>4): 151; chains: 1; bounding box: 36×22×37 Å

pLDDT: mean 95.3, std 5.77, range [60.38, 98.62]

Foldseek 3Di:
DCVVVVDLAAEAEEAQDCDDPPPGDHPQNPQQADDHHAEYEYHNVLDQDPAWDWHQYPVRHTYTYGYHGDDPPDDDDDDDDGDDD

Solvent-accessible surface area (backbone atoms only — not comparable to full-atom values): 5234 Å² total; per-residue (Å²): 106,53,81,83,69,68,51,93,75,37,77,43,82,45,66,56,14,64,77,53,59,92,93,47,72,16,50,56,57,52,35,33,72,30,81,71,60,43,32,37,46,44,34,75,67,46,52,66,52,95,59,70,48,76,37,51,19,72,74,69,50,67,19,39,38,42,32,55,34,59,93,74,78,50,83,84,84,84,92,79,89,78,88,82,132

Mean predicted aligned error: 2.93 Å